Protein AF-A0A345D764-F1 (afdb_monomer)

Nearest PDB structures (foldseek):
  4hcs-assembly1_A  TM=8.959E-01  e=1.327E-02  Danio rerio
  7scs-assembly1_B  TM=8.414E-01  e=9.061E-03  Homo sapiens
  7so0-assembly1_B  TM=7.608E-01  e=9.061E-03  Homo sapiens
  1esr-assembly1_A-2  TM=7.362E-01  e=7.489E-03  Homo sapiens
  4zk9-assembly1_B  TM=8.167E-01  e=2.070E-02  Homo sapiens

Organism: Ctenopharyngodon idella (NCBI:txid7959)

Solvent-accessible surface area (backbone atoms only — not comparable to full-atom values): 6157 Å² total; per-residue (Å²): 130,86,79,78,78,82,63,100,52,46,67,64,64,46,87,72,83,84,81,70,68,70,81,44,72,48,82,44,70,67,51,88,78,27,42,60,28,33,37,36,33,36,93,91,44,79,43,37,27,43,62,88,39,69,68,50,47,51,52,52,49,55,56,50,48,53,52,50,52,51,48,49,52,51,50,53,53,54,63,46,48,62,56,48,52,52,50,52,52,50,48,59,70,72,55,73,88,88,88,81,134

Radius of gyration: 24.69 Å; Cα contacts (8 Å, |Δi|>4): 93; chains: 1; bounding box: 62×34×68 Å

Mean predicted aligned error: 13.94 Å

Structure (mmCIF, N/CA/C/O backbone):
data_AF-A0A345D764-F1
#
_entry.id   AF-A0A345D764-F1
#
loop_
_atom_site.group_PDB
_atom_site.id
_atom_site.type_symbol
_atom_site.label_atom_id
_atom_site.label_alt_id
_atom_site.label_comp_id
_atom_site.label_asym_id
_atom_site.label_entity_id
_atom_site.label_seq_id
_atom_site.pdbx_PDB_ins_code
_atom_site.Cartn_x
_atom_site.Cartn_y
_atom_site.Cartn_z
_atom_site.occupancy
_atom_site.B_iso_or_equiv
_atom_site.auth_seq_id
_atom_site.auth_comp_id
_atom_site.auth_asym_id
_atom_site.auth_atom_id
_atom_site.pdbx_PDB_model_num
ATOM 1 N N . HIS A 1 1 ? 10.788 -24.549 -22.196 1.00 36.81 1 HIS A N 1
ATOM 2 C CA . HIS A 1 1 ? 9.975 -23.421 -21.699 1.00 36.81 1 HIS A CA 1
ATOM 3 C C . HIS A 1 1 ? 10.794 -22.619 -20.698 1.00 36.81 1 HIS A C 1
ATOM 5 O O . HIS A 1 1 ? 11.430 -23.256 -19.863 1.00 36.81 1 HIS A O 1
ATOM 11 N N . PRO A 1 2 ? 10.866 -21.279 -20.784 1.00 45.22 2 PRO A N 1
ATOM 12 C CA . PRO A 1 2 ? 11.522 -20.492 -19.748 1.00 45.22 2 PRO A CA 1
ATOM 13 C C . PRO A 1 2 ? 10.698 -20.594 -18.461 1.00 45.22 2 PRO A C 1
ATOM 15 O O . PRO A 1 2 ? 9.494 -20.355 -18.467 1.00 45.22 2 PRO A O 1
ATOM 18 N N . VAL A 1 3 ? 11.348 -21.012 -17.377 1.00 44.09 3 VAL A N 1
ATOM 19 C CA . VAL A 1 3 ? 10.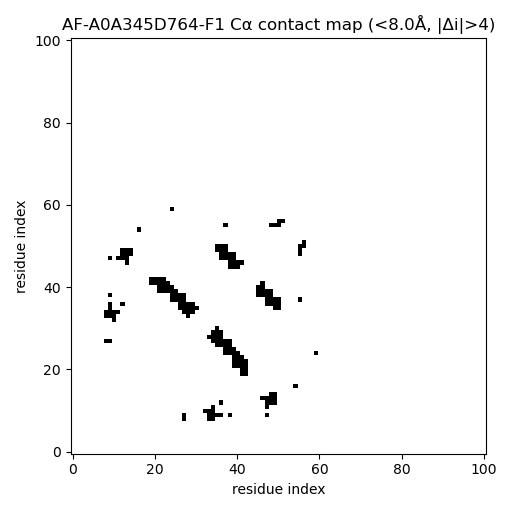762 -21.032 -16.036 1.00 44.09 3 VAL A CA 1
ATOM 20 C C . VAL A 1 3 ? 10.623 -19.578 -15.600 1.00 44.09 3 VAL A C 1
ATOM 22 O O . VAL A 1 3 ? 11.623 -18.917 -15.315 1.00 44.09 3 VAL A O 1
ATOM 25 N N . GLU A 1 4 ? 9.398 -19.061 -15.614 1.00 53.09 4 GLU A N 1
ATOM 26 C CA . GLU A 1 4 ? 9.076 -17.749 -15.066 1.00 53.09 4 GLU A CA 1
ATOM 27 C C . GLU A 1 4 ? 9.434 -17.772 -13.575 1.00 53.09 4 GLU A C 1
ATOM 29 O O . GLU A 1 4 ? 8.812 -18.470 -12.775 1.00 53.09 4 GLU A O 1
ATOM 34 N N . LYS A 1 5 ? 10.526 -17.093 -13.201 1.00 52.22 5 LYS A N 1
ATOM 35 C CA . LYS A 1 5 ? 10.910 -16.959 -11.794 1.00 52.22 5 LYS A CA 1
ATOM 36 C C . LYS A 1 5 ? 9.832 -16.129 -11.113 1.00 52.22 5 LYS A C 1
ATOM 38 O O . LYS A 1 5 ? 9.814 -14.909 -11.248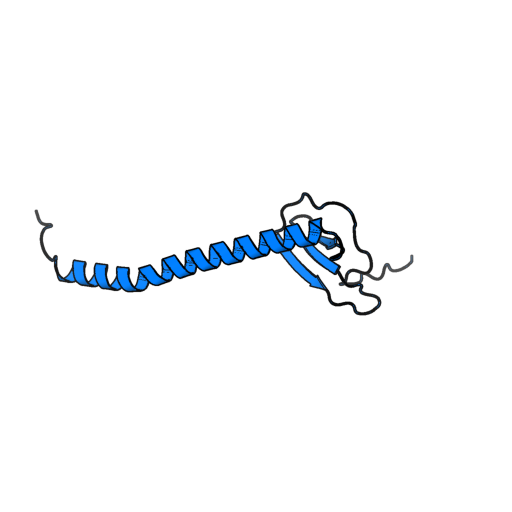 1.00 52.22 5 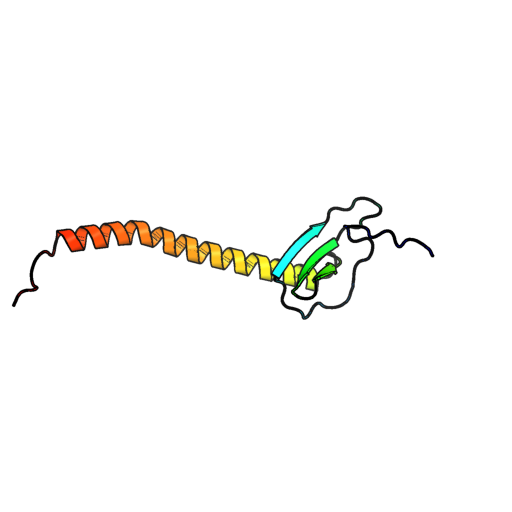LYS A O 1
ATOM 43 N N . VAL A 1 6 ? 8.944 -16.796 -10.386 1.00 54.28 6 VAL A N 1
ATOM 44 C CA . VAL A 1 6 ? 7.955 -16.134 -9.539 1.00 54.28 6 VAL A CA 1
ATOM 45 C C . VAL A 1 6 ? 8.710 -15.501 -8.375 1.00 54.28 6 VAL A C 1
ATOM 47 O O . VAL A 1 6 ? 9.093 -16.166 -7.413 1.00 54.28 6 VAL A O 1
ATOM 50 N N . TYR A 1 7 ? 9.000 -14.210 -8.492 1.00 57.59 7 TYR A N 1
ATOM 51 C CA . TYR A 1 7 ? 9.531 -13.429 -7.386 1.00 57.59 7 TYR A CA 1
ATOM 52 C C . TYR A 1 7 ? 8.388 -13.170 -6.398 1.00 57.59 7 TYR A C 1
ATOM 54 O O . TYR A 1 7 ? 7.341 -12.659 -6.778 1.00 57.59 7 TYR A O 1
ATOM 62 N N . THR A 1 8 ? 8.588 -13.476 -5.115 1.00 76.12 8 THR A N 1
ATOM 63 C CA . THR A 1 8 ? 7.621 -13.194 -4.030 1.00 76.12 8 THR A CA 1
ATOM 64 C C . THR A 1 8 ? 7.506 -11.700 -3.691 1.00 76.12 8 THR A C 1
ATOM 66 O O . THR A 1 8 ? 6.852 -11.317 -2.722 1.00 76.12 8 THR A O 1
ATOM 69 N N . CYS A 1 9 ? 8.176 -10.847 -4.465 1.00 80.75 9 CYS A N 1
ATOM 70 C CA . CYS A 1 9 ? 8.299 -9.418 -4.260 1.00 80.75 9 CYS A CA 1
ATOM 71 C C . CYS A 1 9 ? 7.969 -8.665 -5.549 1.00 80.75 9 CYS A C 1
ATOM 73 O O . CYS A 1 9 ? 8.140 -9.181 -6.654 1.00 80.75 9 CYS A O 1
ATOM 75 N N . CYS A 1 10 ? 7.560 -7.405 -5.420 1.00 85.38 10 CYS A N 1
ATOM 76 C CA . CYS A 1 10 ? 7.292 -6.568 -6.585 1.00 85.38 10 CYS A CA 1
ATOM 77 C C . CYS A 1 10 ? 8.583 -6.238 -7.338 1.00 85.38 10 CYS A C 1
ATOM 79 O O . CYS A 1 10 ? 9.421 -5.485 -6.835 1.00 85.38 10 CYS A O 1
ATOM 81 N N . THR A 1 11 ? 8.718 -6.770 -8.548 1.00 83.56 11 THR A N 1
ATOM 82 C CA . THR A 1 11 ? 9.738 -6.372 -9.532 1.00 83.56 11 THR A CA 1
ATOM 83 C C . THR A 1 11 ? 9.200 -5.325 -10.508 1.00 83.56 11 THR A C 1
ATOM 85 O O . THR A 1 11 ? 9.967 -4.545 -11.064 1.00 83.56 11 THR A O 1
ATOM 88 N N . VAL A 1 12 ? 7.875 -5.266 -10.666 1.00 79.94 12 VAL A N 1
ATOM 89 C CA . VAL A 1 12 ? 7.145 -4.286 -11.476 1.00 79.94 12 VAL A CA 1
ATOM 90 C C . VAL A 1 12 ? 6.052 -3.661 -10.613 1.00 79.94 12 VAL A C 1
ATOM 92 O O . VAL A 1 12 ? 5.451 -4.324 -9.768 1.00 79.94 12 VAL A O 1
ATOM 95 N N . VAL A 1 13 ? 5.808 -2.369 -10.811 1.00 80.94 13 VAL A N 1
ATOM 96 C CA . VAL A 1 13 ? 4.738 -1.627 -10.139 1.00 80.94 13 VAL A CA 1
ATOM 97 C C . VAL A 1 13 ? 3.683 -1.215 -11.154 1.00 80.94 13 VAL A C 1
ATOM 99 O O . VAL A 1 13 ? 4.000 -0.761 -12.254 1.00 80.94 13 VAL A O 1
ATOM 102 N N . SER A 1 14 ? 2.418 -1.376 -10.782 1.00 78.25 14 SER A N 1
ATOM 103 C CA . SER A 1 14 ? 1.290 -0.923 -11.581 1.00 78.25 14 SER A CA 1
ATOM 104 C C . SER A 1 14 ? 1.015 0.554 -11.319 1.00 78.25 14 SER A C 1
ATOM 106 O O . SER A 1 14 ? 0.999 1.019 -10.175 1.00 78.25 14 SER A O 1
ATOM 108 N N . ASN A 1 15 ? 0.761 1.286 -12.403 1.00 73.62 15 ASN A N 1
ATOM 109 C CA . ASN A 1 15 ? 0.270 2.662 -12.361 1.00 73.62 15 ASN A CA 1
ATOM 110 C C . ASN A 1 15 ? -1.266 2.736 -12.363 1.00 73.62 15 ASN A C 1
ATOM 112 O O . ASN A 1 15 ? -1.815 3.831 -12.234 1.00 73.62 15 ASN A O 1
ATOM 116 N N . ALA A 1 16 ? -1.953 1.604 -12.541 1.00 76.75 16 ALA A N 1
ATOM 117 C CA . ALA A 1 16 ? -3.404 1.567 -12.629 1.00 76.75 16 ALA A CA 1
ATOM 118 C C . ALA A 1 16 ? -4.043 1.947 -11.289 1.00 76.75 16 ALA A C 1
ATOM 120 O O . ALA A 1 16 ? -3.565 1.570 -10.219 1.00 76.75 16 ALA A O 1
ATOM 121 N N . THR A 1 17 ? -5.140 2.700 -11.351 1.00 74.81 17 THR A N 1
ATOM 122 C CA . THR A 1 17 ? -5.919 3.038 -10.161 1.00 74.81 17 THR A CA 1
ATOM 123 C C . THR A 1 17 ? -6.635 1.795 -9.650 1.00 74.81 17 THR A C 1
ATOM 125 O O . THR A 1 17 ? -7.483 1.238 -10.339 1.00 74.81 17 THR A O 1
ATOM 128 N N . LEU A 1 18 ? -6.323 1.389 -8.419 1.00 78.44 18 LEU A N 1
ATOM 129 C CA . LEU A 1 18 ? -7.054 0.321 -7.741 1.00 78.44 18 LEU A CA 1
ATOM 130 C C . LEU A 1 18 ? -8.446 0.810 -7.342 1.00 78.44 18 LEU A C 1
ATOM 132 O O . LEU A 1 18 ? -8.576 1.731 -6.527 1.00 78.44 18 LEU A O 1
ATOM 136 N N . THR A 1 19 ? -9.480 0.194 -7.902 1.00 76.50 19 THR A N 1
ATOM 137 C CA . THR A 1 19 ? -10.882 0.426 -7.515 1.00 76.50 19 THR A CA 1
ATOM 138 C C . THR A 1 19 ? -11.375 -0.613 -6.514 1.00 76.50 19 THR A C 1
ATOM 140 O O . THR A 1 19 ? -12.290 -0.314 -5.749 1.00 76.50 19 THR A O 1
ATOM 143 N N . ASP A 1 20 ? -10.712 -1.767 -6.451 1.00 76.50 20 ASP A N 1
ATOM 144 C CA . ASP A 1 20 ? -11.082 -2.871 -5.576 1.00 76.50 20 ASP A CA 1
ATOM 145 C C . ASP A 1 20 ? -10.975 -2.516 -4.083 1.00 76.50 20 ASP A C 1
ATOM 147 O O . ASP A 1 20 ? -10.137 -1.687 -3.684 1.00 76.50 20 ASP A O 1
ATOM 151 N N . PRO A 1 21 ? -11.815 -3.144 -3.240 1.00 78.69 21 PRO A N 1
ATOM 152 C CA . PRO A 1 21 ? -11.736 -2.999 -1.796 1.00 78.69 21 PRO A CA 1
ATOM 153 C C . PRO A 1 21 ? -10.380 -3.498 -1.285 1.00 78.69 21 PRO A C 1
ATOM 155 O O . PRO A 1 21 ? -9.947 -4.618 -1.555 1.00 78.69 21 PRO A O 1
ATOM 158 N N . ILE A 1 22 ? -9.698 -2.633 -0.536 1.00 82.62 22 ILE A N 1
ATOM 159 C CA . ILE A 1 22 ? -8.404 -2.932 0.073 1.00 82.62 22 ILE A CA 1
ATOM 160 C C . ILE A 1 22 ? -8.668 -3.574 1.431 1.00 82.62 22 ILE A C 1
ATOM 162 O O . ILE A 1 22 ? -9.196 -2.927 2.330 1.00 82.62 22 ILE A O 1
ATOM 166 N N . ILE A 1 23 ? -8.270 -4.833 1.580 1.00 85.75 23 ILE A N 1
ATOM 167 C CA . ILE A 1 23 ? -8.345 -5.583 2.842 1.00 85.75 23 ILE A CA 1
ATOM 168 C C . ILE A 1 23 ? -7.162 -5.195 3.740 1.00 85.75 23 ILE A C 1
ATOM 170 O O . ILE A 1 23 ? -7.262 -5.091 4.965 1.00 85.75 23 ILE A O 1
ATOM 174 N N . GLY A 1 24 ? -6.012 -4.948 3.117 1.00 82.44 24 GLY A N 1
ATOM 175 C CA . GLY A 1 24 ? -4.784 -4.597 3.806 1.00 82.44 24 GLY A CA 1
ATOM 176 C C . GLY A 1 24 ? -3.738 -4.042 2.858 1.00 82.44 24 GLY A C 1
ATOM 177 O O . GLY A 1 24 ? -3.888 -4.055 1.638 1.00 82.44 24 GLY A O 1
ATOM 178 N N . PHE A 1 25 ? -2.652 -3.536 3.425 1.00 86.94 25 PHE A N 1
ATOM 179 C CA . PHE A 1 25 ? -1.503 -3.103 2.650 1.00 86.94 25 PHE A CA 1
ATOM 180 C C . PHE A 1 25 ? -0.219 -3.379 3.427 1.00 86.94 25 PHE A C 1
ATOM 182 O O . PHE A 1 25 ? -0.214 -3.397 4.659 1.00 86.94 25 PHE A O 1
ATOM 189 N N . ARG A 1 26 ? 0.885 -3.558 2.705 1.00 86.88 26 ARG A N 1
ATOM 190 C CA . ARG A 1 26 ? 2.231 -3.631 3.281 1.00 86.88 26 ARG A CA 1
ATOM 191 C C . ARG A 1 26 ? 3.219 -2.827 2.450 1.00 86.88 26 ARG A C 1
ATOM 193 O O . ARG A 1 26 ? 3.092 -2.729 1.232 1.00 86.88 26 ARG A O 1
ATOM 200 N N . LEU A 1 27 ? 4.220 -2.262 3.114 1.00 88.19 27 LEU A N 1
ATOM 201 C CA . LEU A 1 27 ? 5.314 -1.554 2.458 1.00 88.19 27 LEU A CA 1
ATOM 202 C C . LEU A 1 27 ? 6.467 -2.523 2.186 1.00 88.19 27 LEU A C 1
ATOM 204 O O . LEU A 1 27 ? 7.024 -3.112 3.112 1.00 88.19 27 LEU A O 1
ATOM 208 N N . GLN A 1 28 ? 6.856 -2.644 0.921 1.00 85.38 28 GLN A N 1
ATOM 209 C CA . GLN A 1 28 ? 8.043 -3.373 0.500 1.00 85.38 28 GLN A CA 1
ATOM 210 C C . GLN A 1 28 ? 9.249 -2.428 0.463 1.00 85.38 28 GLN A C 1
ATOM 212 O O . GLN A 1 28 ? 9.236 -1.386 -0.201 1.00 85.38 28 GLN A O 1
ATOM 217 N N . LYS A 1 29 ? 10.317 -2.811 1.167 1.00 87.50 29 LYS A N 1
ATOM 218 C CA . LYS A 1 29 ? 11.611 -2.124 1.090 1.00 87.50 29 LYS A CA 1
ATOM 219 C C . LYS A 1 29 ? 12.316 -2.481 -0.229 1.00 87.50 29 LYS A C 1
ATOM 221 O O . LYS A 1 29 ? 12.188 -3.618 -0.679 1.00 87.50 29 LYS A O 1
ATOM 226 N N . PRO A 1 30 ? 13.062 -1.547 -0.843 1.00 87.62 30 PRO A N 1
ATOM 227 C CA . PRO A 1 30 ? 13.847 -1.848 -2.036 1.00 87.62 30 PRO A CA 1
ATOM 228 C C . PRO A 1 30 ? 14.946 -2.867 -1.708 1.00 87.62 30 PRO A C 1
ATOM 230 O O . PRO A 1 30 ? 15.705 -2.670 -0.760 1.00 87.62 30 PRO A O 1
ATOM 233 N N . ASN A 1 31 ? 15.021 -3.943 -2.489 1.00 86.38 31 ASN A N 1
ATOM 234 C CA . ASN A 1 31 ? 16.056 -4.971 -2.406 1.00 86.38 31 ASN A CA 1
ATOM 235 C C . ASN A 1 31 ? 16.212 -5.645 -3.781 1.00 86.38 31 ASN A C 1
ATOM 237 O O . ASN A 1 31 ? 15.455 -6.572 -4.065 1.00 86.38 31 ASN A O 1
ATOM 241 N N . PRO A 1 32 ? 17.134 -5.191 -4.648 1.00 84.81 32 PRO A N 1
ATOM 242 C CA . PRO A 1 32 ? 17.239 -5.668 -6.028 1.00 84.81 32 PRO A CA 1
ATOM 243 C C . PRO A 1 32 ? 17.243 -7.209 -6.121 1.00 84.81 32 PRO A C 1
ATOM 245 O O . PRO A 1 32 ? 18.016 -7.845 -5.404 1.00 84.81 32 PRO A O 1
ATOM 248 N N . PRO A 1 33 ? 16.390 -7.835 -6.961 1.00 83.94 33 PRO A N 1
ATOM 249 C CA . PRO A 1 33 ? 15.564 -7.250 -8.031 1.00 83.94 33 PRO A CA 1
ATOM 250 C C . PRO A 1 33 ? 14.214 -6.653 -7.579 1.00 83.94 33 PRO A C 1
ATOM 252 O O . PRO A 1 33 ? 13.470 -6.130 -8.404 1.00 83.94 33 PRO A O 1
ATOM 255 N N . CYS A 1 34 ? 13.879 -6.719 -6.291 1.00 87.38 34 CYS A N 1
ATOM 256 C CA . CYS A 1 34 ? 12.657 -6.162 -5.719 1.00 87.38 34 CYS A CA 1
ATOM 257 C C . CYS A 1 34 ? 12.737 -4.631 -5.620 1.00 87.38 34 CYS A C 1
ATOM 259 O O . CYS A 1 34 ? 13.650 -4.071 -5.002 1.00 87.38 34 CYS A O 1
ATOM 261 N N . LEU A 1 35 ? 11.749 -3.940 -6.179 1.00 87.19 35 LEU A N 1
ATOM 262 C CA . LEU A 1 35 ? 11.646 -2.485 -6.117 1.00 87.19 35 LEU A CA 1
ATOM 263 C C . LEU A 1 35 ? 10.933 -2.031 -4.837 1.00 87.19 35 LEU A C 1
ATOM 265 O O . LEU A 1 35 ? 10.290 -2.812 -4.135 1.00 87.19 35 LEU A O 1
ATOM 269 N N . LYS A 1 36 ? 11.035 -0.739 -4.520 1.00 88.00 36 LYS A N 1
ATOM 270 C CA . LYS A 1 36 ? 10.219 -0.125 -3.467 1.00 88.00 36 LYS A CA 1
ATOM 271 C C . LYS A 1 36 ? 8.769 -0.051 -3.953 1.00 88.00 36 LYS A C 1
ATOM 273 O O . LYS A 1 36 ? 8.502 0.616 -4.947 1.00 88.00 36 LYS A O 1
ATOM 278 N N . ALA A 1 37 ? 7.847 -0.697 -3.247 1.00 89.75 37 ALA A N 1
ATOM 279 C CA . ALA A 1 37 ? 6.438 -0.746 -3.632 1.00 89.75 37 ALA A CA 1
ATOM 280 C C . ALA A 1 37 ? 5.523 -0.817 -2.405 1.00 89.75 37 ALA A C 1
ATOM 282 O O . ALA A 1 37 ? 5.918 -1.309 -1.348 1.00 89.75 37 ALA A O 1
ATOM 283 N N . ILE A 1 38 ? 4.289 -0.348 -2.552 1.00 88.88 38 ILE A N 1
ATOM 284 C CA . ILE A 1 38 ? 3.188 -0.724 -1.665 1.00 88.88 38 ILE A CA 1
ATOM 285 C C . ILE A 1 38 ? 2.495 -1.923 -2.280 1.00 88.88 38 ILE A C 1
ATOM 287 O O . ILE A 1 38 ? 2.135 -1.889 -3.451 1.00 88.88 38 ILE A O 1
ATOM 291 N N . ILE A 1 39 ? 2.289 -2.960 -1.482 1.00 89.69 39 ILE A N 1
ATOM 292 C CA . ILE A 1 39 ? 1.508 -4.121 -1.882 1.00 89.69 39 ILE A CA 1
ATOM 293 C C . ILE A 1 39 ? 0.146 -3.992 -1.226 1.00 89.69 39 ILE A C 1
ATOM 295 O O . ILE A 1 39 ? 0.052 -4.063 0.001 1.00 89.69 39 ILE A O 1
ATOM 299 N N . PHE A 1 40 ? -0.887 -3.784 -2.032 1.00 88.19 40 PHE A N 1
ATOM 300 C CA . PHE A 1 40 ? -2.270 -3.832 -1.580 1.00 88.19 40 PHE A CA 1
ATOM 301 C C . PHE A 1 40 ? -2.787 -5.261 -1.660 1.00 88.19 40 PHE A C 1
ATOM 303 O O . PHE A 1 40 ? -2.595 -5.938 -2.665 1.00 88.19 40 PHE A O 1
ATOM 310 N N . GLN A 1 41 ? -3.443 -5.704 -0.597 1.00 87.38 41 GLN A N 1
ATOM 311 C CA . GLN A 1 41 ? -4.153 -6.971 -0.546 1.00 87.38 41 GLN A CA 1
ATOM 312 C C . GLN A 1 41 ? -5.622 -6.693 -0.844 1.00 87.38 41 GLN A C 1
ATOM 314 O O . GLN A 1 41 ? -6.275 -5.938 -0.115 1.00 87.38 41 GLN A O 1
ATOM 319 N N . THR A 1 42 ? -6.115 -7.279 -1.925 1.00 85.62 42 THR A N 1
ATOM 320 C CA . THR A 1 42 ? -7.515 -7.232 -2.350 1.00 85.62 42 THR A CA 1
ATOM 321 C C . THR A 1 42 ? -8.065 -8.656 -2.401 1.00 85.62 42 THR A C 1
ATOM 323 O O . THR A 1 42 ? -7.317 -9.628 -2.283 1.00 85.62 42 THR A O 1
ATOM 326 N N . GLU A 1 43 ? -9.374 -8.806 -2.588 1.00 83.56 43 GLU A N 1
ATOM 327 C CA . GLU A 1 43 ? -10.000 -10.130 -2.747 1.00 83.56 43 GLU A CA 1
ATOM 328 C C . GLU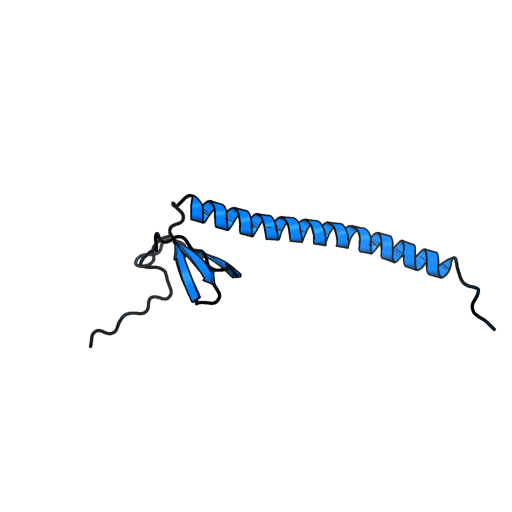 A 1 43 ? -9.487 -10.882 -3.985 1.00 83.56 43 GLU A C 1
ATOM 330 O O . GLU A 1 43 ? -9.475 -12.109 -4.013 1.00 83.56 43 GLU A O 1
ATOM 335 N N . GLN A 1 44 ? -9.030 -10.144 -4.998 1.00 79.88 44 GLN A N 1
ATOM 336 C CA . GLN A 1 44 ? -8.504 -10.687 -6.251 1.00 79.88 44 GLN A CA 1
ATOM 337 C C . GLN A 1 44 ? -7.023 -11.079 -6.152 1.00 79.88 44 GLN A C 1
ATOM 339 O O . GLN A 1 44 ? -6.513 -11.761 -7.040 1.00 79.88 44 GLN A O 1
ATOM 344 N N . GLY A 1 45 ? -6.324 -10.646 -5.098 1.00 82.44 45 GLY A N 1
ATOM 345 C CA . GLY A 1 45 ? -4.918 -10.952 -4.873 1.00 82.44 45 GLY A CA 1
ATOM 3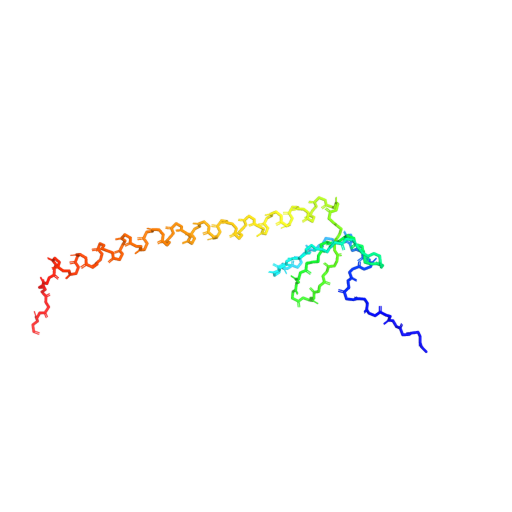46 C C . GLY A 1 45 ? -4.092 -9.746 -4.441 1.00 82.44 45 GLY A C 1
ATOM 347 O O . GLY A 1 45 ? -4.577 -8.794 -3.829 1.00 82.44 45 GLY A O 1
ATOM 348 N N . GLU A 1 46 ? -2.795 -9.811 -4.728 1.00 85.75 46 GLU A N 1
ATOM 349 C CA . GLU A 1 46 ? -1.831 -8.802 -4.303 1.00 85.75 46 GLU A CA 1
ATOM 350 C C . GLU A 1 46 ? -1.451 -7.882 -5.458 1.00 85.75 46 GLU A C 1
ATOM 352 O O . GLU A 1 46 ? -0.996 -8.330 -6.510 1.00 85.75 46 GLU A O 1
ATOM 357 N N . PHE A 1 47 ? -1.598 -6.578 -5.244 1.00 86.00 47 PHE A N 1
ATOM 358 C CA . PHE A 1 47 ? -1.301 -5.562 -6.242 1.00 86.00 47 PHE A CA 1
ATOM 359 C C . PHE A 1 47 ? -0.111 -4.705 -5.828 1.00 86.00 47 PHE A C 1
ATOM 361 O O . PHE A 1 47 ? -0.130 -4.027 -4.800 1.00 86.00 47 PHE A O 1
ATOM 368 N N . CYS A 1 48 ? 0.915 -4.704 -6.676 1.00 87.81 48 CYS A N 1
ATOM 369 C CA . CYS A 1 48 ? 2.102 -3.871 -6.541 1.00 87.81 48 CYS A CA 1
ATOM 370 C C . CYS A 1 48 ? 1.837 -2.453 -7.058 1.00 87.81 48 CYS A C 1
ATOM 372 O O . CYS A 1 48 ? 1.587 -2.263 -8.249 1.00 87.81 48 CYS A O 1
ATOM 374 N N . CYS A 1 49 ? 1.961 -1.450 -6.196 1.00 86.25 49 CYS A N 1
ATOM 375 C CA . CYS A 1 49 ? 1.761 -0.043 -6.529 1.00 86.25 49 CYS A CA 1
ATOM 376 C C . CYS A 1 49 ? 2.973 0.807 -6.152 1.00 86.25 49 CYS A C 1
ATOM 378 O O . CYS A 1 49 ? 3.661 0.559 -5.160 1.00 86.25 49 CYS A O 1
ATOM 380 N N . ASP A 1 50 ? 3.212 1.856 -6.933 1.00 86.62 50 ASP A N 1
ATOM 381 C CA . ASP A 1 50 ? 4.278 2.812 -6.656 1.00 86.62 50 ASP A CA 1
ATOM 382 C C . ASP A 1 50 ? 3.854 3.819 -5.571 1.00 86.62 50 ASP A C 1
ATOM 384 O O . ASP A 1 50 ? 2.861 4.534 -5.715 1.00 86.62 50 ASP A O 1
ATOM 388 N N . TRP A 1 51 ? 4.637 3.907 -4.492 1.00 82.56 51 TRP A N 1
ATOM 389 C CA . TRP A 1 51 ? 4.423 4.864 -3.400 1.00 82.56 51 TRP A CA 1
ATOM 390 C C . TRP A 1 51 ? 4.474 6.326 -3.855 1.00 82.56 51 TRP A C 1
ATOM 392 O O . TRP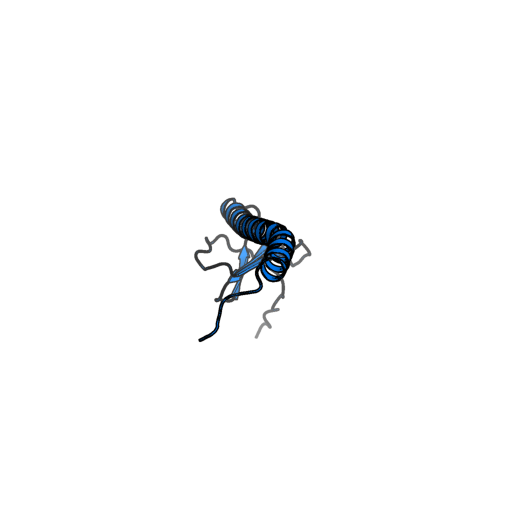 A 1 51 ? 3.844 7.178 -3.231 1.00 82.56 51 TRP A O 1
ATOM 402 N N . THR A 1 52 ? 5.223 6.642 -4.916 1.00 83.06 52 THR A N 1
ATOM 403 C CA . THR A 1 52 ? 5.374 8.028 -5.393 1.00 83.06 52 THR A CA 1
ATOM 404 C C . THR A 1 52 ? 4.076 8.607 -5.958 1.00 83.06 52 THR A C 1
ATOM 406 O O . THR A 1 52 ? 3.964 9.817 -6.155 1.00 83.06 52 THR A O 1
ATOM 409 N N . ARG A 1 53 ? 3.071 7.761 -6.214 1.00 84.50 53 ARG A N 1
ATOM 410 C CA . ARG A 1 53 ? 1.789 8.186 -6.765 1.00 84.50 53 ARG A CA 1
ATOM 411 C C . ARG A 1 53 ? 0.905 8.803 -5.672 1.00 84.50 53 ARG A C 1
ATOM 413 O O . ARG A 1 53 ? 0.580 8.119 -4.700 1.00 84.50 53 ARG A O 1
ATOM 420 N N . PRO A 1 54 ? 0.393 10.036 -5.862 1.00 86.12 54 PRO A N 1
ATOM 421 C CA . PRO A 1 54 ? -0.424 10.711 -4.849 1.00 86.12 54 PRO A CA 1
ATOM 422 C C . PRO A 1 54 ? -1.673 9.926 -4.423 1.00 86.12 54 PRO A C 1
ATOM 424 O O . PRO A 1 54 ? -2.068 9.949 -3.259 1.00 86.12 54 PRO A O 1
ATOM 427 N N . TRP A 1 55 ? -2.299 9.190 -5.348 1.00 84.81 55 TRP A N 1
ATOM 428 C CA . TRP A 1 55 ? -3.490 8.391 -5.048 1.00 84.81 55 TRP A CA 1
ATOM 429 C C . TRP A 1 55 ? -3.186 7.190 -4.137 1.00 84.81 55 TRP A C 1
ATOM 431 O O . TRP A 1 55 ? -4.025 6.835 -3.309 1.00 84.81 55 TRP A O 1
ATOM 441 N N . VAL A 1 56 ? -1.989 6.598 -4.251 1.00 84.69 56 VAL A N 1
ATOM 442 C CA . VAL A 1 56 ? -1.528 5.489 -3.397 1.00 84.69 56 VAL A CA 1
ATOM 443 C C . VAL A 1 56 ? -1.353 5.995 -1.973 1.00 84.69 56 VAL A C 1
ATOM 445 O O . VAL A 1 56 ? -1.885 5.398 -1.040 1.00 84.69 56 VAL A O 1
ATOM 448 N N . GLN A 1 57 ? -0.690 7.144 -1.817 1.00 84.94 57 GLN A N 1
ATOM 449 C CA . GLN A 1 57 ? -0.519 7.797 -0.519 1.00 84.94 57 GLN A CA 1
ATOM 450 C C . GLN A 1 57 ? -1.870 8.134 0.111 1.00 84.94 57 GLN A C 1
ATOM 452 O O . GLN A 1 57 ? -2.110 7.790 1.265 1.00 84.94 57 GLN A O 1
ATOM 457 N N . LYS A 1 58 ? -2.787 8.726 -0.665 1.00 86.12 58 LYS A N 1
ATOM 458 C CA . LYS A 1 58 ? -4.137 9.052 -0.193 1.00 86.12 58 LYS A CA 1
ATOM 459 C C . LYS A 1 58 ? -4.886 7.811 0.291 1.00 86.12 58 LYS A C 1
ATOM 461 O O . LYS A 1 58 ? -5.486 7.854 1.358 1.00 86.12 58 LYS A O 1
ATOM 466 N N . LYS A 1 59 ? -4.841 6.702 -0.454 1.00 83.94 59 LYS A N 1
ATOM 467 C CA . LYS A 1 59 ? -5.489 5.449 -0.036 1.00 83.94 59 LYS A CA 1
ATOM 468 C C . LYS A 1 59 ? -4.880 4.881 1.244 1.00 83.94 59 LYS A C 1
ATOM 470 O O . LYS A 1 59 ? -5.634 4.492 2.127 1.00 83.94 59 LYS A O 1
ATOM 475 N N . VAL A 1 60 ? -3.552 4.868 1.365 1.00 83.50 60 VAL A N 1
ATOM 476 C CA . VAL A 1 60 ? -2.873 4.390 2.581 1.00 83.50 60 VAL A CA 1
ATOM 477 C C . VAL A 1 60 ? -3.240 5.247 3.792 1.00 83.50 60 VAL A 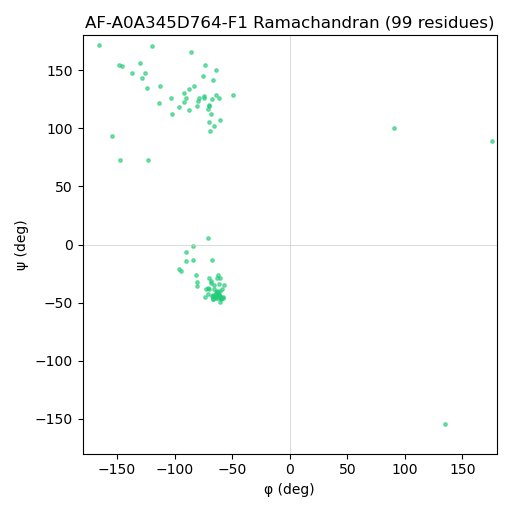C 1
ATOM 479 O O . VAL A 1 60 ? -3.591 4.695 4.828 1.00 83.50 60 VAL A O 1
ATOM 482 N N . ILE A 1 61 ? -3.217 6.576 3.657 1.00 83.62 61 ILE A N 1
ATOM 483 C CA . ILE A 1 61 ? -3.578 7.502 4.740 1.00 83.62 61 ILE A CA 1
ATOM 484 C C . ILE A 1 61 ? -5.029 7.278 5.173 1.00 83.62 61 ILE A C 1
ATOM 486 O O . ILE A 1 61 ? -5.273 7.049 6.348 1.00 83.62 61 ILE A O 1
ATOM 490 N N . LEU A 1 62 ? -5.973 7.224 4.228 1.00 82.88 62 LEU A N 1
ATOM 491 C CA . LEU A 1 62 ? -7.384 6.970 4.541 1.00 82.88 62 LEU A CA 1
ATOM 492 C C . LEU A 1 62 ? -7.595 5.629 5.257 1.00 82.88 62 LEU A C 1
ATOM 494 O O . LEU A 1 62 ? -8.432 5.532 6.152 1.00 82.88 62 LEU A O 1
ATOM 498 N N . GLU A 1 63 ? -6.857 4.591 4.866 1.00 78.31 63 GLU A N 1
ATOM 499 C CA . GLU A 1 63 ? -6.973 3.267 5.478 1.00 78.31 63 GLU A CA 1
ATOM 500 C C . GLU A 1 63 ? -6.370 3.224 6.892 1.00 78.31 63 GLU A C 1
ATOM 502 O O . GLU A 1 63 ? -6.937 2.610 7.798 1.00 78.31 63 GLU A O 1
ATOM 507 N N . VAL A 1 64 ? -5.250 3.918 7.112 1.00 76.44 64 VAL A N 1
ATOM 508 C CA . VAL A 1 64 ? -4.649 4.090 8.444 1.00 76.44 64 VAL A CA 1
ATOM 509 C C . VAL A 1 64 ? -5.546 4.940 9.343 1.00 76.44 64 VAL A C 1
ATOM 511 O O . VAL A 1 64 ? -5.791 4.550 10.484 1.00 76.44 64 VAL A O 1
ATOM 514 N N . ASP A 1 65 ? -6.091 6.041 8.828 1.00 75.12 65 ASP A N 1
ATOM 515 C CA . ASP A 1 65 ? -6.966 6.950 9.571 1.00 75.12 65 ASP A CA 1
ATOM 516 C C . ASP A 1 65 ? -8.233 6.238 10.045 1.00 75.12 65 ASP A C 1
ATOM 518 O O . ASP A 1 65 ? -8.601 6.354 11.212 1.00 75.12 65 ASP A O 1
ATOM 522 N N . LYS A 1 66 ? -8.871 5.422 9.195 1.00 76.38 66 LYS A N 1
ATOM 523 C CA . LYS A 1 66 ? -10.025 4.599 9.603 1.00 76.38 66 LYS A CA 1
ATOM 524 C C . LYS A 1 66 ? -9.683 3.668 10.762 1.00 76.38 66 LYS A C 1
ATOM 526 O O . LYS A 1 66 ? -10.448 3.580 11.722 1.00 76.38 66 LYS A O 1
ATOM 531 N N . LYS A 1 67 ? -8.539 2.980 10.687 1.00 77.38 67 LYS A N 1
ATOM 532 C CA . LYS A 1 67 ? -8.084 2.071 11.750 1.00 77.38 67 LYS A CA 1
ATOM 533 C C . LYS A 1 67 ? -7.755 2.830 13.033 1.00 77.38 67 LYS A C 1
ATOM 535 O O . LYS A 1 67 ? -8.090 2.348 14.111 1.00 77.38 67 LYS A O 1
ATOM 540 N N . PHE A 1 68 ? -7.162 4.016 12.927 1.00 76.25 68 PHE A N 1
ATOM 541 C CA . PHE A 1 68 ? -6.876 4.877 14.070 1.00 76.25 68 PHE A CA 1
ATOM 542 C C . PHE A 1 68 ? -8.158 5.398 14.730 1.00 76.25 68 PHE A C 1
ATOM 544 O O . PHE A 1 68 ? -8.306 5.271 15.941 1.00 76.25 68 PHE A O 1
ATOM 551 N N . VAL A 1 69 ? -9.118 5.905 13.951 1.00 78.19 69 VAL A N 1
ATOM 552 C CA . VAL A 1 69 ? -10.430 6.348 14.454 1.00 78.19 69 VAL A CA 1
ATOM 553 C C . VAL A 1 69 ? -11.160 5.193 15.134 1.00 78.19 69 VAL A C 1
ATOM 555 O O . VAL A 1 69 ? -11.650 5.359 16.249 1.00 78.19 69 VAL A O 1
ATOM 558 N N . LEU A 1 70 ? -11.180 4.008 14.517 1.00 76.62 70 LEU A N 1
ATOM 559 C CA . LEU A 1 70 ? -11.775 2.819 15.124 1.00 76.62 70 LEU A CA 1
ATOM 560 C C . LEU A 1 70 ? -11.075 2.452 16.440 1.00 76.62 70 LEU A C 1
ATOM 562 O O . LEU A 1 70 ? -11.749 2.194 17.433 1.00 76.62 70 LEU A O 1
ATOM 566 N N . PHE A 1 71 ? -9.740 2.482 16.480 1.00 77.00 71 PHE A N 1
ATOM 567 C CA . PHE A 1 71 ? -8.973 2.234 17.700 1.00 77.00 71 PHE A CA 1
ATOM 568 C C . PHE A 1 71 ? -9.284 3.259 18.798 1.00 77.00 71 PHE A C 1
ATOM 570 O O . PHE A 1 71 ? -9.488 2.870 19.944 1.00 77.00 71 PHE A O 1
ATOM 577 N N . VAL A 1 72 ? -9.382 4.548 18.461 1.00 74.94 72 VAL A N 1
ATOM 578 C CA . VAL A 1 72 ? -9.753 5.612 19.405 1.00 74.94 72 VAL A CA 1
ATOM 579 C C . VAL A 1 72 ? -11.176 5.408 19.925 1.00 74.94 72 VAL A C 1
ATOM 581 O O . VAL A 1 72 ? -11.376 5.457 21.133 1.00 74.94 72 VAL A O 1
ATOM 584 N N . ILE A 1 73 ? -12.154 5.114 19.063 1.00 78.50 73 ILE A N 1
ATOM 585 C CA . ILE A 1 73 ? -13.539 4.829 19.481 1.00 78.50 73 ILE A CA 1
ATOM 586 C C . ILE A 1 73 ? -13.582 3.619 20.420 1.00 78.50 73 ILE A C 1
ATOM 588 O O . ILE A 1 73 ? -14.205 3.685 21.480 1.00 78.50 73 ILE A O 1
ATOM 592 N N . LEU A 1 74 ? -12.887 2.531 20.074 1.00 77.12 74 LEU A N 1
ATOM 593 C CA . LEU A 1 74 ? -12.797 1.343 20.922 1.00 77.12 74 LEU A CA 1
ATOM 594 C C . LEU A 1 74 ? -12.117 1.662 22.261 1.00 77.12 74 LEU A C 1
ATOM 596 O O . LEU A 1 74 ? -12.628 1.262 23.304 1.00 77.12 74 LEU A O 1
ATOM 600 N N . ALA A 1 75 ? -11.024 2.426 22.264 1.00 73.44 75 ALA A N 1
ATOM 601 C CA . ALA A 1 75 ? -10.326 2.836 23.482 1.00 73.44 75 ALA A CA 1
ATOM 602 C C . ALA A 1 75 ? -11.191 3.742 24.376 1.00 73.44 75 ALA A C 1
ATOM 604 O O . ALA A 1 75 ? -11.232 3.543 25.591 1.00 73.44 75 ALA A O 1
ATOM 605 N N . LEU A 1 76 ? -11.932 4.683 23.785 1.00 68.31 76 LEU A N 1
ATOM 606 C CA . LEU A 1 76 ? -12.889 5.531 24.496 1.00 68.31 76 LEU A CA 1
ATOM 607 C C . LEU A 1 76 ? -14.033 4.689 25.079 1.00 68.31 76 LEU A C 1
ATOM 609 O O . LEU A 1 76 ? -14.330 4.811 26.267 1.00 68.31 76 LEU A O 1
ATOM 613 N N . SER A 1 77 ? -14.592 3.750 24.308 1.00 59.81 77 SER A N 1
ATOM 614 C CA . SER A 1 77 ? -15.601 2.814 24.820 1.00 59.81 77 SER A CA 1
ATOM 615 C C . SER A 1 77 ? -15.053 1.955 25.972 1.00 59.81 77 SER A C 1
ATOM 617 O O . SER A 1 77 ? -15.715 1.791 26.995 1.00 59.81 77 SER A O 1
ATOM 619 N N . ALA A 1 78 ? -13.798 1.499 25.888 1.00 60.12 78 ALA A N 1
ATOM 620 C CA . ALA A 1 78 ? -13.140 0.719 26.935 1.00 60.12 78 ALA A CA 1
ATOM 621 C C . ALA A 1 78 ? -12.850 1.542 28.207 1.00 60.12 78 ALA A C 1
ATOM 623 O O . ALA A 1 78 ? -12.888 0.994 29.314 1.00 60.12 78 ALA A O 1
ATOM 624 N N . SER A 1 79 ? -12.592 2.850 28.073 1.00 54.41 79 SER A N 1
ATOM 625 C CA . SER A 1 79 ? -12.396 3.763 29.209 1.00 54.41 79 SER A CA 1
ATOM 626 C C . SER A 1 79 ? -13.683 4.025 30.002 1.00 54.41 79 SER A C 1
ATOM 628 O O . SER A 1 79 ? -13.627 4.169 31.226 1.00 54.41 79 SER A O 1
ATOM 630 N N . GLU A 1 80 ? -14.842 3.944 29.347 1.00 54.47 80 GLU A N 1
ATOM 631 C CA . GLU A 1 80 ? -16.149 3.998 30.003 1.00 54.47 80 GLU A CA 1
ATOM 632 C C . GLU A 1 80 ? -16.544 2.641 30.611 1.00 54.47 80 GLU A C 1
ATOM 634 O O . GLU A 1 80 ? -17.121 2.610 31.692 1.00 54.47 80 GLU A O 1
ATOM 639 N N . PHE A 1 81 ? -16.144 1.498 30.035 1.00 52.12 81 PHE A N 1
ATOM 640 C CA . PHE A 1 81 ? -16.483 0.171 30.582 1.00 52.12 81 PHE A CA 1
ATOM 641 C C . PHE A 1 81 ? -15.945 -0.090 32.000 1.00 52.12 81 PHE A C 1
ATOM 643 O O . PHE A 1 81 ? -16.624 -0.753 32.781 1.00 52.12 81 PHE A O 1
ATOM 650 N N . LYS A 1 82 ? -14.766 0.421 32.389 1.00 53.06 82 LYS A N 1
ATOM 651 C CA . LYS A 1 82 ? -14.266 0.250 33.775 1.00 53.06 82 LYS A CA 1
ATOM 652 C C . LYS A 1 82 ? -15.071 1.062 34.792 1.00 53.06 82 LYS A C 1
ATOM 654 O O . LYS A 1 82 ? -15.337 0.560 35.883 1.00 53.06 82 LYS A O 1
ATOM 659 N N . LYS A 1 83 ? -15.482 2.282 34.433 1.00 55.66 83 LYS A N 1
ATOM 660 C CA . LYS A 1 83 ? -16.335 3.126 35.283 1.00 55.66 83 LYS A CA 1
ATOM 661 C C . LYS A 1 83 ? -17.767 2.602 35.310 1.00 55.66 83 LYS A C 1
ATOM 663 O O . LYS A 1 83 ? -18.322 2.439 36.386 1.00 55.66 83 LYS A O 1
ATOM 668 N N . ILE A 1 84 ? -18.324 2.238 34.157 1.00 55.62 84 ILE A N 1
ATOM 669 C CA . ILE A 1 84 ? -19.667 1.670 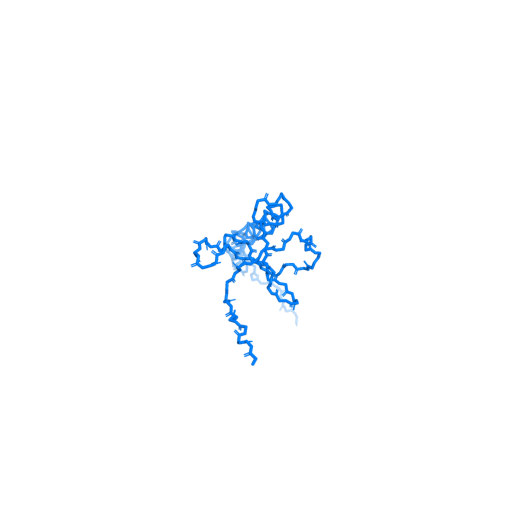34.017 1.00 55.62 84 ILE A CA 1
ATOM 670 C C . ILE A 1 84 ? -19.773 0.328 34.744 1.00 55.62 84 ILE A C 1
ATOM 672 O O . ILE A 1 84 ? -20.760 0.108 35.428 1.00 55.62 84 ILE A O 1
ATOM 676 N N . LYS A 1 85 ? -18.764 -0.552 34.698 1.00 57.47 85 LYS A N 1
ATOM 677 C CA . LYS A 1 85 ? -18.799 -1.823 35.446 1.00 57.47 85 LYS A CA 1
ATOM 678 C C . LYS A 1 85 ? -18.779 -1.601 36.964 1.00 57.47 85 LYS A C 1
ATOM 680 O O . LYS A 1 85 ? -19.453 -2.334 37.680 1.00 57.47 85 LYS A O 1
ATOM 685 N N . LEU A 1 86 ? -18.071 -0.572 37.445 1.00 56.44 86 LEU A N 1
ATOM 686 C CA . LEU A 1 86 ? -18.084 -0.176 38.858 1.00 56.44 86 LEU A CA 1
ATOM 687 C C . LEU A 1 86 ? -19.424 0.458 39.255 1.00 56.44 86 LEU A C 1
ATOM 689 O O . LEU A 1 86 ? -19.966 0.115 40.298 1.00 56.44 86 LEU A O 1
ATOM 693 N N . VAL A 1 87 ? -19.984 1.327 38.409 1.00 60.38 87 VAL A N 1
ATOM 694 C CA . VAL A 1 87 ? -21.284 1.972 38.638 1.00 60.38 87 VAL A CA 1
ATOM 695 C C . VAL A 1 87 ? -22.419 0.950 38.578 1.00 60.38 87 VAL A C 1
ATOM 697 O O . VAL A 1 87 ? -23.240 0.933 39.477 1.00 60.38 87 VAL A O 1
ATOM 700 N N . ILE A 1 88 ? -22.437 0.037 37.604 1.00 60.47 88 ILE A N 1
ATOM 701 C CA . ILE A 1 88 ? -23.426 -1.050 37.508 1.00 60.47 88 ILE A CA 1
ATOM 702 C C . ILE A 1 88 ? -23.293 -2.006 38.698 1.00 60.47 88 ILE A C 1
ATOM 704 O O . ILE A 1 88 ? -24.304 -2.385 39.279 1.00 60.47 88 ILE A O 1
ATOM 708 N N . SER A 1 89 ? -22.068 -2.361 39.105 1.00 59.16 89 SER A N 1
ATOM 709 C CA . SER A 1 89 ? -21.842 -3.174 40.307 1.00 59.16 89 SER A CA 1
ATOM 710 C C . SER A 1 89 ? -22.325 -2.466 41.576 1.00 59.16 89 SER A C 1
ATOM 712 O O . SER A 1 89 ? -22.912 -3.108 42.437 1.00 59.16 89 SER A O 1
ATOM 714 N N . LEU A 1 90 ? -22.090 -1.158 41.707 1.00 56.06 90 LEU A N 1
ATOM 715 C CA . LEU A 1 90 ? -22.528 -0.367 42.857 1.00 56.06 90 LEU A CA 1
ATOM 716 C C . 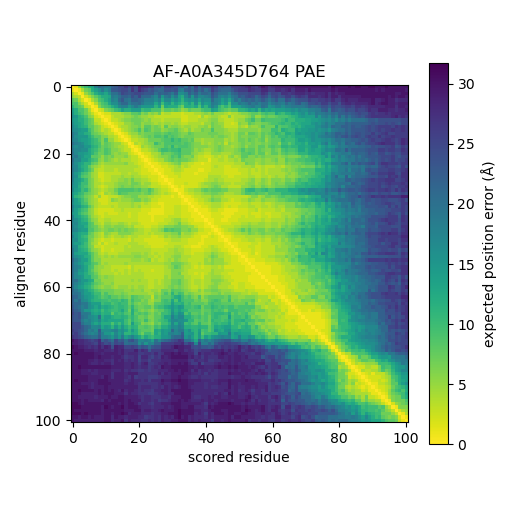LEU A 1 90 ? -24.052 -0.163 42.857 1.00 56.06 90 LEU A C 1
ATOM 718 O O . LEU A 1 90 ? -24.674 -0.240 43.907 1.00 56.06 90 LEU A O 1
ATOM 722 N N . VAL A 1 91 ? -24.663 0.023 41.686 1.00 58.81 91 VAL A N 1
ATOM 723 C CA . VAL A 1 91 ? -26.119 0.127 41.503 1.00 58.81 91 VAL A CA 1
ATOM 724 C C . VAL A 1 91 ? -26.798 -1.210 41.831 1.00 58.81 91 VAL A C 1
ATOM 726 O O . VAL A 1 91 ? -27.763 -1.217 42.583 1.00 58.81 91 VAL A O 1
ATOM 729 N N . LEU A 1 92 ? -26.261 -2.353 41.389 1.00 56.19 92 LEU A N 1
ATOM 730 C CA . LEU A 1 92 ? -26.776 -3.684 41.763 1.00 56.19 92 LEU A CA 1
ATOM 731 C C . LEU A 1 92 ? -26.662 -3.978 43.269 1.00 56.19 92 LEU A C 1
ATOM 733 O O . LEU A 1 92 ? -27.479 -4.719 43.805 1.00 56.19 92 LEU A O 1
ATOM 737 N N . LEU A 1 93 ? -25.671 -3.400 43.957 1.00 57.19 93 LEU A N 1
ATOM 738 C CA . LEU A 1 93 ? -25.519 -3.524 45.413 1.00 57.19 93 LEU A CA 1
ATOM 739 C C . LEU A 1 93 ? -26.418 -2.553 46.198 1.00 57.19 93 LEU A C 1
ATOM 741 O O . LEU A 1 93 ? -26.760 -2.841 47.342 1.00 57.19 93 LEU A O 1
ATOM 745 N N . LEU A 1 94 ? -26.794 -1.416 45.602 1.00 53.50 94 LEU A N 1
ATOM 746 C CA . LEU A 1 94 ? -27.647 -0.396 46.226 1.00 53.50 94 LEU A CA 1
ATOM 747 C C . LEU A 1 94 ? -29.147 -0.608 45.972 1.00 53.50 94 LEU A C 1
ATOM 749 O O . LEU A 1 94 ? -29.960 -0.015 46.676 1.00 53.50 94 LEU A O 1
ATOM 753 N N . PHE A 1 95 ? -29.513 -1.466 45.018 1.00 44.62 95 PHE A N 1
ATOM 754 C CA . PHE A 1 95 ? -30.897 -1.855 44.747 1.00 44.62 95 PHE A CA 1
ATOM 755 C C . PHE A 1 95 ? -31.081 -3.381 44.831 1.00 44.62 95 PHE A C 1
ATOM 757 O O . PHE A 1 95 ? -31.276 -4.028 43.799 1.00 44.62 95 PHE A O 1
ATOM 764 N N . PRO A 1 96 ? -31.069 -4.016 46.018 1.00 49.44 96 PRO A N 1
ATOM 765 C CA . PRO A 1 96 ? -31.925 -5.175 46.183 1.00 49.44 96 PRO A CA 1
ATOM 766 C C . PRO A 1 96 ? -33.373 -4.670 46.294 1.00 49.44 96 PRO A C 1
ATOM 768 O O . PRO A 1 96 ? -33.608 -3.567 46.779 1.00 49.44 96 PRO A O 1
ATOM 771 N N . VAL A 1 97 ? -34.334 -5.518 45.935 1.00 47.28 97 VAL A N 1
ATOM 772 C CA . VAL A 1 97 ? -35.789 -5.325 46.095 1.00 47.28 97 VAL A CA 1
ATOM 773 C C . VAL A 1 97 ? -36.466 -4.660 44.893 1.00 47.28 97 VAL A C 1
ATOM 775 O O . VAL A 1 97 ? -36.477 -3.444 44.744 1.00 47.28 97 VAL A O 1
ATOM 778 N N . MET A 1 98 ? -37.111 -5.475 44.054 1.00 43.38 98 MET A N 1
ATOM 779 C CA . MET A 1 98 ? -38.552 -5.751 44.188 1.00 43.38 98 MET A CA 1
ATOM 780 C C . MET A 1 98 ? -38.999 -6.633 43.008 1.00 43.38 98 MET A C 1
ATOM 782 O O . MET A 1 98 ? -39.367 -6.131 41.950 1.00 43.38 98 MET A O 1
ATOM 786 N N . ALA A 1 99 ? -38.913 -7.954 43.158 1.00 36.97 99 ALA A N 1
ATOM 787 C CA . ALA A 1 99 ? -39.479 -8.899 42.197 1.00 36.97 99 ALA A CA 1
ATOM 788 C C . ALA A 1 99 ? -39.952 -10.162 42.933 1.00 36.97 99 ALA A C 1
ATOM 790 O O . ALA A 1 99 ? -39.315 -11.202 42.844 1.00 36.97 99 ALA A O 1
ATOM 791 N N . ASP A 1 100 ? -41.054 -10.019 43.667 1.00 38.34 100 ASP A N 1
ATOM 792 C CA . ASP A 1 100 ? -42.022 -11.090 43.928 1.00 38.34 100 ASP A CA 1
ATOM 793 C C . ASP A 1 100 ? -43.377 -10.542 43.453 1.00 38.34 100 ASP A C 1
ATOM 795 O O . ASP A 1 100 ? -43.678 -9.357 43.664 1.00 38.34 100 ASP A O 1
ATOM 799 N N . PRO A 1 101 ? -44.154 -11.348 42.725 1.00 43.84 101 PRO A N 1
ATOM 800 C CA . PRO A 1 101 ? -45.253 -12.027 43.409 1.00 43.84 101 PRO A CA 1
ATOM 801 C C . PRO A 1 101 ? -45.270 -13.546 43.220 1.00 43.84 101 PRO A C 1
ATOM 803 O O . PRO A 1 101 ? -44.795 -14.036 42.170 1.00 43.84 101 PRO A O 1
#

Foldseek 3Di:
DDDPPPDPADLDADPDDDPADFPDWDWDDDDPSHHTFIWTQGPVGTHTHDPVDPNNVVVVVVVVVVVVVVVVVVVVVVVVCVVVVVVVVVVVVVDDDDDDD

Secondary structure (DSSP, 8-state):
-------SS-SS-B-SPP-S-EEEEEEEPPBTTBPPEEEEEETTEEEEE-TTSHHHHHHHHHHHHHHHHHHHHHHHHHHHHHHHHHHHHHHHHH-------

pLDDT: mean 72.69, std 15.08, range [36.81, 89.75]

Sequence (101 aa):
HPVEKVYTCCTVVSNATLTDPIIGFRLQKPNPPCLKAIIFQTEQGEFCCDWTRPWVQKKVILEVDKKFVLFVILALSASEFKKIKLVISLVLLLFPVMADP

InterPro domains:
  IPR001811 Chemokine interleukin-8-like domain [PF00048] (8-59)
  IPR036048 Chemokine interleukin-8-like superfamily [SSF54117] (4-60)